Protein AF-A0A4R9PCI2-F1 (afdb_monomer)

Sequence (96 aa):
ATIVDSNVTSLIATVVLFYLGTGPVKGFAITYAIGILTTVFTAFTFTRLLVSIWLRRARPKELPRAPVTFIPPGTKIPFMGIRRWTFALSSLLSIL

Secondary structure (DSSP, 8-state):
-HHHHHHHHHHHHHHHHHHH--THHHHHHHHHHHHHHHHHHHHHHHHHHHHHHHHHHH--SS----S--SS-TT----TTTSHHHHHHHHHHHHH-

Nearest PDB structures (foldseek):
  6dkm-assembly1_B  TM=6.055E-01  e=5.762E+00  synthetic construct

Structure (mmCIF, N/CA/C/O backbone):
data_AF-A0A4R9PCI2-F1
#
_entry.id   AF-A0A4R9PCI2-F1
#
loop_
_atom_site.group_PDB
_atom_site.id
_atom_site.type_symbol
_atom_site.label_atom_id
_atom_site.label_alt_id
_atom_site.label_comp_id
_atom_site.label_asym_id
_atom_site.label_entity_id
_atom_site.label_seq_id
_atom_site.pdbx_PDB_ins_code
_atom_site.Cartn_x
_atom_site.Cartn_y
_atom_site.Cartn_z
_atom_site.occupancy
_atom_site.B_iso_or_equiv
_atom_site.auth_seq_id
_atom_site.auth_comp_id
_atom_site.auth_asym_id
_atom_site.auth_atom_id
_atom_site.pdbx_PDB_model_num
ATOM 1 N N . ALA A 1 1 ? -11.268 -7.628 3.036 1.00 59.34 1 ALA A N 1
ATOM 2 C CA . ALA A 1 1 ? -10.452 -8.141 1.914 1.00 59.34 1 ALA A CA 1
ATOM 3 C C . ALA A 1 1 ? -9.781 -7.025 1.100 1.00 59.34 1 ALA A C 1
ATOM 5 O O . ALA A 1 1 ? -8.730 -7.275 0.532 1.00 59.34 1 ALA A O 1
ATOM 6 N N . THR A 1 2 ? -10.299 -5.790 1.115 1.00 66.75 2 THR A N 1
ATOM 7 C CA . THR A 1 2 ? -9.794 -4.647 0.326 1.00 66.75 2 THR A CA 1
ATOM 8 C C . THR A 1 2 ? -8.316 -4.309 0.549 1.00 66.75 2 THR A C 1
ATOM 10 O O . THR A 1 2 ? -7.609 -4.020 -0.402 1.00 66.75 2 THR A O 1
ATOM 13 N N . ILE A 1 3 ? -7.813 -4.409 1.785 1.00 72.62 3 ILE A N 1
ATOM 14 C CA . ILE A 1 3 ? -6.406 -4.087 2.100 1.00 72.62 3 ILE A CA 1
ATOM 15 C C . ILE A 1 3 ? -5.440 -5.032 1.372 1.00 72.62 3 ILE A C 1
ATOM 17 O O . ILE A 1 3 ? -4.392 -4.606 0.901 1.00 72.62 3 ILE A O 1
ATOM 21 N N . VAL A 1 4 ? -5.779 -6.318 1.269 1.00 74.69 4 VAL A N 1
ATOM 22 C CA . VAL A 1 4 ? -4.925 -7.299 0.582 1.00 74.69 4 VAL A CA 1
ATOM 23 C C . VAL A 1 4 ? -4.971 -7.063 -0.921 1.00 74.69 4 VAL A C 1
ATOM 25 O O . VAL A 1 4 ? -3.927 -6.985 -1.553 1.00 74.69 4 VAL A O 1
ATOM 28 N N . ASP A 1 5 ? -6.169 -6.870 -1.465 1.00 73.94 5 ASP A N 1
ATOM 29 C CA . ASP A 1 5 ? -6.406 -6.625 -2.888 1.00 73.94 5 ASP A CA 1
ATOM 30 C C . ASP A 1 5 ? -5.671 -5.371 -3.411 1.00 73.94 5 ASP A C 1
ATOM 32 O O . ASP A 1 5 ? -4.972 -5.421 -4.427 1.00 73.94 5 ASP A O 1
ATOM 36 N N . SER A 1 6 ? -5.705 -4.271 -2.646 1.00 80.38 6 SER A N 1
ATOM 37 C CA . SER A 1 6 ? -4.970 -3.043 -2.977 1.00 80.38 6 SER A CA 1
ATOM 38 C C . SER A 1 6 ? -3.449 -3.235 -2.967 1.00 80.38 6 SER A C 1
ATOM 40 O O . SER A 1 6 ? -2.764 -2.718 -3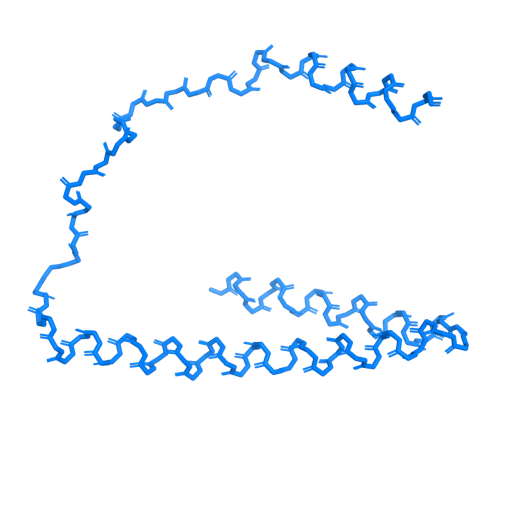.844 1.00 80.38 6 SER A O 1
ATOM 42 N N . ASN A 1 7 ? -2.906 -4.005 -2.018 1.00 85.56 7 ASN A N 1
ATOM 43 C CA . ASN A 1 7 ? -1.467 -4.287 -1.966 1.00 85.56 7 ASN A CA 1
ATOM 44 C C . ASN A 1 7 ? -1.017 -5.260 -3.072 1.00 85.56 7 ASN A C 1
ATOM 46 O O . ASN A 1 7 ? 0.085 -5.117 -3.598 1.00 85.56 7 ASN A O 1
ATOM 50 N N . VAL A 1 8 ? -1.864 -6.223 -3.453 1.00 84.31 8 VAL A N 1
ATOM 51 C CA . VAL A 1 8 ? -1.586 -7.184 -4.534 1.00 84.31 8 VAL A CA 1
ATOM 52 C C . VAL A 1 8 ? -1.519 -6.483 -5.890 1.00 84.31 8 VAL A C 1
ATOM 54 O O . VAL A 1 8 ? -0.579 -6.724 -6.643 1.00 84.31 8 VAL A O 1
ATOM 57 N N . THR A 1 9 ? -2.448 -5.567 -6.180 1.00 87.88 9 THR A N 1
ATOM 58 C CA . THR A 1 9 ? -2.423 -4.782 -7.430 1.00 87.88 9 THR A CA 1
ATOM 59 C C . THR A 1 9 ? -1.124 -3.983 -7.562 1.00 87.88 9 THR A C 1
ATOM 61 O O . THR A 1 9 ? -0.485 -3.992 -8.616 1.00 87.88 9 THR A O 1
ATOM 64 N N . SER A 1 10 ? -0.671 -3.360 -6.473 1.00 88.06 10 SER A N 1
ATOM 65 C CA . SER A 1 10 ? 0.608 -2.647 -6.444 1.00 88.06 10 SER A CA 1
ATOM 66 C C . SER A 1 10 ? 1.807 -3.581 -6.642 1.00 88.06 10 SER A C 1
ATOM 68 O O . SER A 1 10 ? 2.767 -3.219 -7.322 1.00 88.06 10 SER A O 1
ATOM 70 N N . LEU A 1 11 ? 1.753 -4.809 -6.115 1.00 87.69 11 LEU A N 1
ATOM 71 C CA . LEU A 1 11 ? 2.788 -5.826 -6.323 1.00 87.69 11 LEU A CA 1
ATOM 72 C C . LEU A 1 11 ? 2.873 -6.224 -7.807 1.00 87.69 11 LEU A C 1
ATOM 74 O O . LEU A 1 11 ? 3.967 -6.272 -8.364 1.00 87.69 11 LEU A O 1
ATOM 78 N N . ILE A 1 12 ? 1.730 -6.395 -8.478 1.00 88.50 12 ILE A N 1
ATOM 79 C CA . ILE A 1 12 ? 1.667 -6.660 -9.925 1.00 88.50 12 ILE A CA 1
ATOM 80 C C . ILE A 1 12 ? 2.307 -5.509 -10.712 1.00 88.50 12 ILE A C 1
ATOM 82 O O . ILE A 1 12 ? 3.181 -5.754 -11.542 1.00 88.50 12 ILE A O 1
ATOM 86 N N . ALA A 1 13 ? 1.947 -4.255 -10.414 1.00 88.19 13 ALA A N 1
ATOM 87 C CA . ALA A 1 13 ? 2.550 -3.086 -11.061 1.00 88.19 13 ALA A CA 1
ATOM 88 C C . ALA A 1 13 ? 4.078 -3.044 -10.874 1.00 88.19 13 ALA A C 1
ATOM 90 O O . ALA A 1 13 ? 4.822 -2.715 -11.795 1.00 88.19 13 ALA A O 1
ATOM 91 N N . THR A 1 14 ? 4.559 -3.448 -9.701 1.00 89.88 14 THR A N 1
ATOM 92 C CA . THR A 1 14 ? 5.991 -3.488 -9.373 1.00 89.88 14 THR A CA 1
ATOM 93 C C . THR A 1 14 ? 6.735 -4.568 -10.139 1.00 89.88 14 THR A C 1
ATOM 95 O O . THR A 1 14 ? 7.836 -4.327 -10.628 1.00 89.88 14 THR A O 1
ATOM 98 N N . VAL A 1 15 ? 6.133 -5.750 -10.282 1.00 89.62 15 VAL A N 1
ATOM 99 C CA . VAL A 1 15 ? 6.683 -6.840 -11.096 1.00 89.62 15 VAL A CA 1
ATOM 100 C C . VAL A 1 15 ? 6.792 -6.395 -12.552 1.00 89.62 15 VAL A C 1
ATOM 102 O O . VAL A 1 15 ? 7.840 -6.565 -13.169 1.00 89.62 15 VAL A O 1
ATOM 105 N N . VAL A 1 16 ? 5.759 -5.737 -13.080 1.00 90.94 16 VAL A N 1
ATOM 106 C CA . VAL A 1 16 ? 5.781 -5.156 -14.430 1.00 90.94 16 VAL A CA 1
ATOM 107 C C . VAL A 1 16 ? 6.911 -4.124 -14.567 1.00 90.94 16 VAL A C 1
ATOM 109 O O . VAL A 1 16 ? 7.698 -4.200 -15.509 1.00 90.94 16 VAL A O 1
ATOM 112 N N . LEU A 1 17 ? 7.067 -3.214 -13.600 1.00 87.94 17 LEU A N 1
ATOM 113 C CA . LEU A 1 17 ? 8.163 -2.235 -13.576 1.00 87.94 17 LEU A CA 1
ATOM 114 C C . LEU A 1 17 ? 9.549 -2.882 -13.453 1.00 87.94 17 LEU A C 1
ATOM 116 O O . LEU A 1 17 ? 10.512 -2.360 -14.006 1.00 87.94 17 LEU A O 1
ATOM 120 N N . PHE A 1 18 ? 9.674 -4.014 -12.763 1.00 87.56 18 PHE A N 1
ATOM 121 C CA . PHE A 1 18 ? 10.932 -4.753 -12.674 1.00 87.56 18 PHE A CA 1
ATOM 122 C C . PHE A 1 18 ? 11.324 -5.384 -14.018 1.00 87.56 18 PHE A C 1
ATOM 124 O O . PHE A 1 18 ? 12.502 -5.365 -14.382 1.00 87.56 18 PHE A O 1
ATOM 131 N N . TYR A 1 19 ? 10.347 -5.907 -14.770 1.00 85.50 19 TYR A N 1
ATOM 132 C CA . TYR A 1 19 ? 10.580 -6.494 -16.091 1.00 85.50 19 TYR A CA 1
ATOM 133 C C . TYR A 1 19 ? 10.868 -5.444 -17.170 1.00 85.50 19 TYR A C 1
ATOM 135 O O . TYR A 1 19 ? 11.801 -5.631 -17.949 1.00 85.50 19 TYR A O 1
ATOM 143 N N . LEU A 1 20 ? 10.106 -4.345 -17.214 1.00 86.25 20 LEU A N 1
ATOM 144 C CA . LEU A 1 20 ? 10.277 -3.292 -18.225 1.00 86.25 20 LEU A CA 1
ATOM 145 C C . LEU A 1 20 ? 11.306 -2.218 -17.838 1.00 86.25 20 LEU A C 1
ATOM 147 O O . LEU A 1 20 ? 11.775 -1.475 -18.698 1.00 86.25 20 LEU A O 1
ATOM 151 N N . GLY A 1 21 ? 11.650 -2.098 -16.557 1.00 82.12 21 GLY A N 1
ATOM 152 C CA . GLY A 1 21 ? 12.541 -1.056 -16.061 1.00 82.12 21 GLY A CA 1
ATOM 153 C C . GLY A 1 21 ? 14.006 -1.300 -16.418 1.00 82.12 21 GLY A C 1
ATOM 154 O O . GLY A 1 21 ? 14.483 -2.432 -16.432 1.00 82.12 21 GLY A O 1
ATOM 155 N N . THR A 1 22 ? 14.765 -0.229 -16.635 1.00 83.25 22 THR A N 1
ATOM 156 C CA . THR A 1 22 ? 16.226 -0.265 -16.809 1.00 83.25 22 THR A CA 1
ATOM 157 C C . THR A 1 22 ? 16.910 0.556 -15.715 1.00 83.25 22 THR A C 1
ATOM 159 O O . THR A 1 22 ? 16.317 1.487 -15.169 1.00 83.25 22 THR A O 1
ATOM 162 N N . GLY A 1 23 ? 18.133 0.159 -15.339 1.00 83.81 23 GLY A N 1
ATOM 163 C CA . GLY A 1 23 ? 19.005 0.845 -14.373 1.00 83.81 23 GLY A CA 1
ATOM 164 C C . GLY A 1 23 ? 18.313 1.288 -13.065 1.00 83.81 23 GLY A C 1
ATOM 165 O O . GLY A 1 23 ? 18.137 0.453 -12.177 1.00 83.81 23 GLY A O 1
ATOM 166 N N . PRO A 1 24 ? 17.908 2.566 -12.917 1.00 84.25 24 PRO A N 1
ATOM 167 C CA . PRO A 1 24 ? 17.273 3.091 -11.700 1.00 84.25 24 PRO A CA 1
ATOM 168 C C . PRO A 1 24 ? 15.899 2.486 -11.370 1.00 84.25 24 PR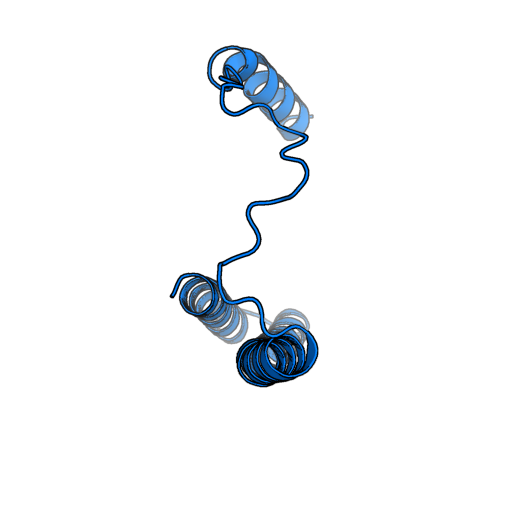O A C 1
ATOM 170 O O . PRO A 1 24 ? 15.574 2.274 -10.200 1.00 84.25 24 PRO A O 1
ATOM 173 N N . VAL A 1 25 ? 15.084 2.179 -12.386 1.00 84.62 25 VAL A N 1
ATOM 174 C CA . VAL A 1 25 ? 13.686 1.742 -12.190 1.00 84.62 25 VAL A CA 1
ATOM 175 C C . VAL A 1 25 ? 13.622 0.350 -11.559 1.00 84.62 25 VAL A C 1
ATOM 177 O O . VAL A 1 25 ? 12.748 0.084 -10.735 1.00 84.62 25 VAL A O 1
ATOM 180 N N . LYS A 1 26 ? 14.599 -0.519 -11.855 1.00 84.69 26 LYS A N 1
ATOM 181 C CA . LYS A 1 26 ? 14.726 -1.826 -11.191 1.00 84.69 26 LYS A CA 1
ATOM 182 C C . LYS A 1 26 ? 15.025 -1.682 -9.697 1.00 84.69 26 LYS A C 1
ATOM 184 O O . LYS A 1 26 ? 14.439 -2.405 -8.898 1.00 84.69 26 LYS A O 1
ATOM 189 N N . GLY A 1 27 ? 15.880 -0.730 -9.309 1.00 87.62 27 GLY A N 1
ATOM 190 C CA . GLY A 1 27 ? 16.180 -0.446 -7.898 1.00 87.62 27 GLY A CA 1
ATOM 191 C C . GLY A 1 27 ? 14.966 0.089 -7.129 1.00 87.62 27 GLY A C 1
ATOM 192 O O . GLY A 1 27 ? 14.696 -0.344 -6.004 1.00 87.62 27 GLY A O 1
ATOM 193 N N . PHE A 1 28 ? 14.181 0.961 -7.769 1.00 90.31 28 PHE A N 1
ATOM 194 C CA . PHE A 1 28 ? 12.898 1.421 -7.234 1.00 90.31 28 PHE A CA 1
ATOM 195 C C . PHE A 1 28 ? 11.916 0.257 -7.043 1.00 90.31 28 PHE A C 1
ATOM 197 O O . PHE A 1 28 ? 11.360 0.094 -5.956 1.00 90.31 28 PHE A O 1
ATOM 204 N N . ALA A 1 29 ? 11.758 -0.594 -8.063 1.00 89.00 29 ALA A N 1
ATOM 205 C CA . ALA A 1 29 ? 10.846 -1.732 -8.017 1.00 89.00 29 ALA A CA 1
ATOM 206 C C . ALA A 1 29 ? 11.196 -2.717 -6.887 1.00 89.00 29 ALA A C 1
ATOM 208 O O . ALA A 1 29 ? 10.312 -3.154 -6.155 1.00 89.00 29 ALA A O 1
ATOM 209 N N . ILE A 1 30 ? 12.482 -3.017 -6.678 1.00 89.06 30 ILE A N 1
ATOM 210 C CA . ILE A 1 30 ? 12.924 -3.904 -5.589 1.00 89.06 30 ILE A CA 1
ATOM 211 C C . ILE A 1 30 ? 12.566 -3.315 -4.218 1.00 89.06 30 ILE A C 1
ATOM 213 O O . ILE A 1 30 ? 11.993 -4.006 -3.375 1.00 89.06 30 ILE A O 1
ATOM 217 N N . THR A 1 31 ? 12.859 -2.031 -4.004 1.00 92.50 31 THR A N 1
ATOM 218 C CA . THR A 1 31 ? 12.569 -1.351 -2.732 1.00 92.50 31 THR A CA 1
ATOM 219 C C . THR A 1 31 ? 11.069 -1.336 -2.448 1.00 92.50 31 THR A C 1
ATOM 221 O O . THR A 1 31 ? 10.631 -1.633 -1.337 1.00 92.50 31 THR A O 1
ATOM 224 N N . TYR A 1 32 ? 10.269 -1.045 -3.471 1.00 90.31 32 TYR A N 1
ATOM 225 C CA . TYR A 1 32 ? 8.821 -0.994 -3.355 1.00 90.31 32 TYR A CA 1
ATOM 226 C C . TYR A 1 32 ? 8.209 -2.384 -3.099 1.00 90.31 32 TYR A C 1
ATOM 228 O O . TYR A 1 32 ? 7.330 -2.519 -2.246 1.00 90.31 32 TYR A O 1
ATOM 236 N N . ALA A 1 33 ? 8.729 -3.440 -3.736 1.00 89.56 33 ALA A N 1
ATOM 237 C CA . ALA A 1 33 ? 8.313 -4.819 -3.474 1.00 89.56 33 ALA A CA 1
ATOM 238 C C . ALA A 1 33 ? 8.571 -5.234 -2.012 1.00 89.56 33 ALA A C 1
ATOM 240 O O . ALA A 1 33 ? 7.679 -5.773 -1.352 1.00 89.56 33 ALA A O 1
ATOM 241 N N . ILE A 1 34 ? 9.758 -4.925 -1.476 1.00 92.00 34 ILE A N 1
ATOM 242 C CA . ILE A 1 34 ? 10.103 -5.176 -0.065 1.00 92.00 34 ILE A CA 1
ATOM 243 C C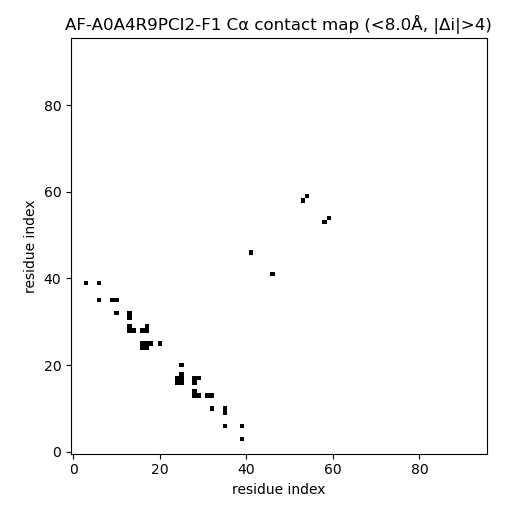 . ILE A 1 34 ? 9.195 -4.361 0.872 1.00 92.00 34 ILE A C 1
ATOM 245 O O . ILE A 1 34 ? 8.726 -4.876 1.893 1.00 92.00 34 ILE A O 1
ATOM 249 N N . GLY A 1 35 ? 8.895 -3.112 0.508 1.00 91.50 35 GLY A N 1
ATOM 250 C CA . GLY A 1 35 ? 7.983 -2.240 1.247 1.00 91.50 35 GLY A CA 1
ATOM 251 C C . GLY A 1 35 ? 6.573 -2.821 1.362 1.00 91.50 35 GLY A C 1
ATOM 252 O O . GLY A 1 35 ? 6.022 -2.873 2.463 1.00 91.50 35 GLY A O 1
ATOM 253 N N . ILE A 1 36 ? 6.007 -3.333 0.264 1.00 90.06 36 ILE A N 1
ATOM 254 C CA . ILE A 1 36 ? 4.680 -3.970 0.274 1.00 90.06 36 ILE A CA 1
ATOM 255 C C . ILE A 1 36 ? 4.681 -5.222 1.147 1.00 90.06 36 ILE A C 1
ATOM 257 O O . ILE A 1 36 ? 3.795 -5.366 1.989 1.00 90.06 36 ILE A O 1
ATOM 261 N N . LEU A 1 37 ? 5.672 -6.106 0.997 1.00 87.69 37 LEU A N 1
ATOM 262 C CA . LEU A 1 37 ? 5.763 -7.325 1.808 1.00 87.69 37 LEU A CA 1
ATOM 263 C C . LEU A 1 37 ? 5.802 -7.000 3.307 1.00 87.69 37 LEU A C 1
ATOM 265 O O . LEU A 1 37 ? 5.041 -7.571 4.093 1.00 87.69 37 LEU A O 1
ATOM 269 N N . THR A 1 38 ? 6.626 -6.023 3.688 1.00 89.62 38 THR A N 1
ATOM 270 C CA . THR A 1 38 ? 6.751 -5.568 5.079 1.00 89.62 38 THR A CA 1
ATOM 271 C C . THR A 1 38 ? 5.453 -4.936 5.581 1.00 89.62 38 THR A C 1
ATOM 273 O O . THR A 1 38 ? 5.038 -5.182 6.714 1.00 89.62 38 THR A O 1
ATOM 276 N N . THR A 1 39 ? 4.769 -4.160 4.738 1.00 88.88 39 THR A N 1
ATOM 277 C CA . THR A 1 39 ? 3.509 -3.491 5.088 1.00 88.88 39 THR A CA 1
ATOM 278 C C . THR A 1 39 ? 2.375 -4.488 5.274 1.00 88.88 39 THR A C 1
ATOM 280 O O . THR A 1 39 ? 1.644 -4.389 6.252 1.00 88.88 39 THR A O 1
ATOM 283 N N . VAL A 1 40 ? 2.238 -5.481 4.390 1.00 86.94 40 VAL A N 1
ATOM 284 C CA . VAL A 1 40 ? 1.208 -6.524 4.506 1.00 86.94 40 VAL A CA 1
ATOM 285 C C . VAL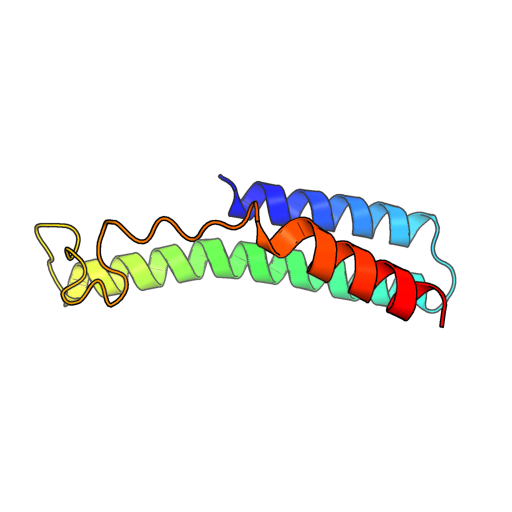 A 1 40 ? 1.443 -7.357 5.762 1.00 86.94 40 VAL A C 1
ATOM 287 O O . VAL A 1 40 ? 0.513 -7.562 6.543 1.00 86.94 40 VAL A O 1
ATOM 290 N N . PHE A 1 41 ? 2.688 -7.770 6.011 1.00 86.38 41 PHE A N 1
ATOM 291 C CA . PHE A 1 41 ? 3.050 -8.476 7.238 1.00 86.38 41 PHE A CA 1
ATOM 292 C C . PHE A 1 41 ? 2.731 -7.649 8.491 1.00 86.38 41 PHE A C 1
ATOM 294 O O . PHE A 1 41 ? 2.093 -8.148 9.423 1.00 86.38 41 PHE A O 1
ATOM 301 N N . THR A 1 42 ? 3.119 -6.371 8.490 1.00 87.44 42 THR A N 1
ATOM 302 C CA . THR A 1 42 ? 2.836 -5.444 9.588 1.00 87.44 42 THR A CA 1
ATOM 303 C C . THR A 1 42 ? 1.335 -5.268 9.761 1.00 87.44 42 THR A C 1
ATOM 305 O O . THR A 1 42 ? 0.848 -5.449 10.863 1.00 87.44 42 THR A O 1
ATOM 308 N N . ALA A 1 43 ? 0.561 -5.019 8.708 1.00 87.25 43 ALA A N 1
ATOM 309 C CA . ALA A 1 43 ? -0.887 -4.866 8.793 1.00 87.25 43 ALA A CA 1
ATOM 310 C C . ALA A 1 43 ? -1.556 -6.104 9.407 1.00 87.25 43 ALA A C 1
ATOM 312 O O . ALA A 1 43 ? -2.337 -5.979 10.342 1.00 87.25 43 ALA A O 1
ATOM 313 N N . PHE A 1 44 ? -1.216 -7.319 8.974 1.00 85.19 44 PHE A N 1
ATOM 314 C CA . PHE A 1 44 ? -1.821 -8.520 9.553 1.00 85.19 44 PHE A CA 1
ATOM 315 C C . PHE A 1 44 ? -1.425 -8.751 11.014 1.00 85.19 44 PHE A C 1
ATOM 317 O O . PHE A 1 44 ? -2.297 -8.996 11.854 1.00 85.19 44 PHE A O 1
ATOM 324 N N . THR A 1 45 ? -0.133 -8.674 11.328 1.00 86.56 45 THR A N 1
ATOM 325 C CA . THR A 1 45 ? 0.384 -8.964 12.672 1.00 86.56 45 THR A CA 1
ATOM 326 C C . THR A 1 45 ? 0.041 -7.844 13.649 1.00 86.56 45 THR A C 1
ATOM 328 O O . THR A 1 45 ? -0.502 -8.100 14.722 1.00 86.56 45 THR A O 1
ATOM 331 N N . PHE A 1 46 ? 0.285 -6.593 13.261 1.00 86.25 46 PHE A N 1
ATOM 332 C CA . PHE A 1 46 ? 0.033 -5.407 14.070 1.00 86.25 46 PHE A CA 1
ATOM 333 C C . PHE A 1 46 ? -1.459 -5.163 14.268 1.00 86.25 46 PHE A C 1
ATOM 335 O O . PHE A 1 46 ? -1.860 -4.888 15.392 1.00 86.25 46 PHE A O 1
ATOM 342 N N . THR A 1 47 ? -2.314 -5.324 13.248 1.00 84.56 47 THR A N 1
ATOM 343 C CA . THR A 1 47 ? -3.765 -5.201 13.458 1.00 84.56 47 THR A CA 1
ATOM 344 C C . THR A 1 47 ? -4.273 -6.290 14.394 1.00 84.56 47 THR A C 1
ATOM 346 O O . THR A 1 47 ? -5.026 -5.976 15.309 1.00 84.56 47 THR A O 1
ATOM 349 N N . ARG A 1 48 ? -3.839 -7.553 14.253 1.00 83.25 48 ARG A N 1
ATOM 350 C CA . ARG A 1 48 ? -4.232 -8.617 15.197 1.00 83.25 48 ARG A CA 1
ATOM 351 C C . ARG A 1 48 ? -3.744 -8.327 16.613 1.00 83.25 48 ARG A C 1
ATOM 353 O O . ARG A 1 48 ? -4.518 -8.474 17.556 1.00 83.25 48 ARG A O 1
ATOM 360 N N . LEU A 1 49 ? -2.500 -7.876 16.762 1.00 86.62 49 LEU A N 1
ATOM 361 C CA . LEU A 1 49 ? -1.921 -7.510 18.049 1.00 86.62 49 LEU A CA 1
ATOM 362 C C . LEU A 1 49 ? -2.679 -6.339 18.680 1.00 86.62 49 LEU A C 1
ATOM 364 O O . LEU A 1 49 ? -3.177 -6.473 19.793 1.00 86.62 49 LEU A O 1
ATOM 368 N N . LEU A 1 50 ? -2.836 -5.232 17.958 1.00 84.81 50 LEU A N 1
ATOM 369 C CA . LEU A 1 50 ? -3.498 -4.020 18.429 1.00 84.81 50 LEU A CA 1
ATOM 370 C C . LEU A 1 50 ? -4.966 -4.287 18.760 1.00 84.81 50 LEU A C 1
ATOM 372 O O . LEU A 1 50 ? -5.407 -3.910 19.839 1.00 84.81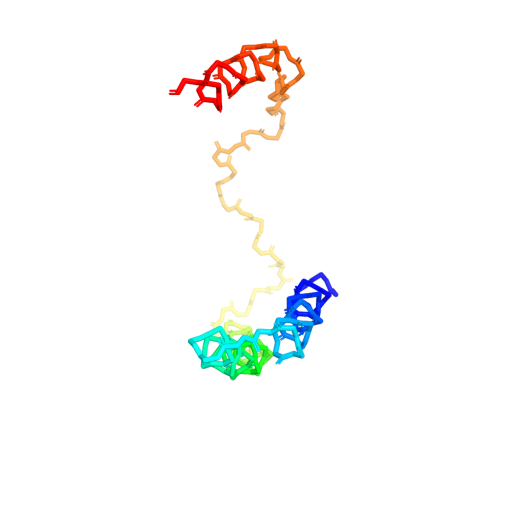 50 LEU A O 1
ATOM 376 N N . VAL A 1 51 ? -5.697 -5.017 17.910 1.00 82.69 51 VAL A N 1
ATOM 377 C CA . VAL A 1 51 ? -7.078 -5.435 18.195 1.00 82.69 51 VAL A CA 1
ATOM 378 C C . VAL A 1 51 ? -7.126 -6.344 19.422 1.00 82.69 51 VAL A C 1
ATOM 380 O O . VAL A 1 51 ? -7.988 -6.153 20.272 1.00 82.69 51 VAL A O 1
ATOM 383 N N . SER A 1 52 ? -6.202 -7.298 19.575 1.00 80.81 52 SER A N 1
ATOM 384 C CA . SER A 1 52 ? -6.187 -8.195 20.739 1.00 80.81 52 SER A CA 1
ATOM 385 C C . SER A 1 52 ? -5.841 -7.479 22.051 1.00 80.81 52 SER A C 1
ATOM 387 O O . SER A 1 52 ? -6.473 -7.750 23.072 1.00 80.81 52 SER A O 1
ATOM 389 N N . ILE A 1 53 ? -4.891 -6.538 22.032 1.00 81.38 53 ILE A N 1
ATOM 390 C CA . ILE A 1 53 ? -4.518 -5.699 23.179 1.00 81.38 53 ILE A CA 1
ATOM 391 C C . ILE A 1 53 ? -5.674 -4.764 23.524 1.00 81.38 53 ILE A C 1
ATOM 393 O O . ILE A 1 53 ? -6.059 -4.666 24.688 1.00 81.38 53 ILE A O 1
ATOM 397 N N . TRP A 1 54 ? -6.261 -4.116 22.518 1.00 75.38 54 TRP A N 1
ATOM 398 C CA . TRP A 1 54 ? -7.406 -3.232 22.685 1.00 75.38 54 TRP A CA 1
ATOM 399 C C . TRP A 1 54 ? -8.611 -3.985 23.260 1.00 75.38 54 TRP A C 1
ATOM 401 O O . TRP A 1 54 ? -9.193 -3.543 24.248 1.00 75.38 54 TRP A O 1
ATOM 411 N N . LEU A 1 55 ? -8.917 -5.179 22.745 1.00 73.44 55 LEU A N 1
ATOM 412 C CA . LEU A 1 55 ? -10.005 -6.023 23.242 1.00 73.44 55 LEU A CA 1
ATOM 413 C C . LEU A 1 55 ? -9.756 -6.505 24.682 1.00 73.44 55 LEU A C 1
ATOM 415 O O . LEU A 1 55 ? -10.681 -6.521 25.498 1.00 73.44 55 LEU A O 1
ATOM 419 N N . ARG A 1 56 ? -8.511 -6.873 25.018 1.00 70.38 56 ARG A N 1
ATOM 420 C CA . ARG A 1 56 ? -8.120 -7.287 26.378 1.00 70.38 56 ARG A CA 1
ATOM 421 C C . ARG A 1 56 ? -8.150 -6.131 27.376 1.00 70.38 56 ARG A C 1
ATOM 423 O O . ARG A 1 56 ? -8.497 -6.365 28.529 1.00 70.38 56 ARG A O 1
ATOM 430 N N . ARG A 1 57 ? -7.809 -4.910 26.950 1.00 68.44 57 ARG A N 1
ATOM 431 C CA . ARG A 1 57 ? -7.720 -3.731 27.825 1.00 68.44 57 ARG A CA 1
ATOM 432 C C . ARG A 1 57 ? -9.046 -2.989 27.992 1.00 68.44 57 ARG A C 1
ATOM 434 O O . ARG A 1 57 ? -9.299 -2.488 29.078 1.00 68.44 57 ARG A O 1
ATOM 441 N N . ALA A 1 58 ? -9.882 -2.924 26.956 1.00 65.50 58 ALA A N 1
ATOM 442 C CA . ALA A 1 58 ? -11.091 -2.100 26.964 1.00 65.50 58 ALA A CA 1
ATOM 443 C C . ALA A 1 58 ? -12.401 -2.880 27.186 1.00 65.50 58 ALA A C 1
ATOM 445 O O . ALA A 1 58 ? -13.413 -2.236 27.439 1.00 65.50 58 ALA A O 1
ATOM 446 N N . ARG A 1 59 ? -12.413 -4.228 27.084 1.00 55.38 59 ARG A N 1
ATOM 447 C CA . ARG A 1 59 ? -13.622 -5.088 27.200 1.00 55.38 59 ARG A CA 1
ATOM 448 C C . ARG A 1 59 ? -14.922 -4.418 26.677 1.00 55.38 59 ARG A C 1
ATOM 450 O O . ARG A 1 59 ? -15.928 -4.416 27.390 1.00 55.38 59 ARG A O 1
ATOM 457 N N . PRO A 1 60 ? -14.957 -3.856 25.453 1.00 53.16 60 PRO A N 1
ATOM 458 C CA . PRO A 1 60 ? -16.174 -3.238 24.958 1.00 53.16 60 PRO A CA 1
ATOM 459 C C . PRO A 1 60 ? -17.120 -4.358 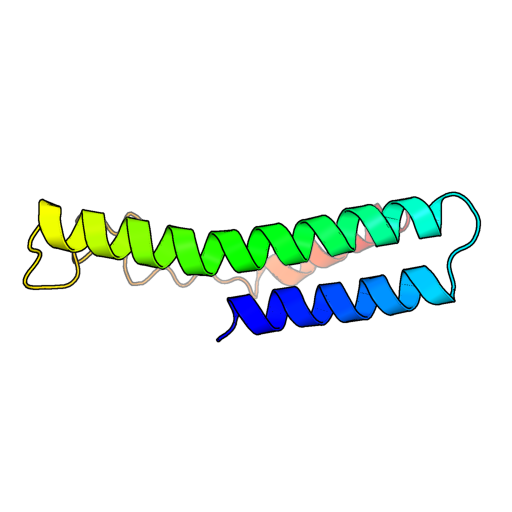24.512 1.00 53.16 60 PRO A C 1
ATOM 461 O O . PRO A 1 60 ? -16.845 -5.077 23.554 1.00 53.16 60 PRO A O 1
ATOM 464 N N . LYS A 1 61 ? -18.213 -4.550 25.259 1.00 54.09 61 LYS A N 1
ATOM 465 C CA . LYS A 1 61 ? -19.272 -5.530 24.951 1.00 54.09 61 LYS A CA 1
ATOM 466 C C . LYS A 1 61 ? -20.120 -5.122 23.738 1.00 54.09 61 LYS A C 1
ATOM 468 O O . LYS A 1 61 ? -20.898 -5.926 23.243 1.00 54.09 61 LYS A O 1
ATOM 473 N N . GLU A 1 62 ? -19.912 -3.908 23.237 1.00 58.62 62 GLU A N 1
ATOM 474 C CA . GLU A 1 62 ? -20.512 -3.362 22.028 1.00 58.62 62 GLU A CA 1
ATOM 475 C C . GLU A 1 62 ? -19.438 -2.567 21.277 1.00 58.62 62 GLU A C 1
ATOM 477 O O . GLU A 1 62 ? -18.612 -1.900 21.905 1.00 58.62 62 GLU A O 1
ATOM 482 N N . LEU A 1 63 ? -19.427 -2.647 19.940 1.00 59.06 63 LEU A N 1
ATOM 483 C CA . LEU A 1 63 ? -18.614 -1.760 19.103 1.00 59.06 63 LEU A CA 1
ATOM 484 C C . LEU A 1 63 ? -18.853 -0.323 19.584 1.00 59.06 63 LEU A C 1
ATOM 486 O O . LEU A 1 63 ? -20.024 0.051 19.690 1.00 59.06 63 LEU A O 1
ATOM 490 N N . PRO A 1 64 ? -17.811 0.474 19.896 1.00 57.81 64 PRO A N 1
ATOM 491 C CA . PRO A 1 64 ? -18.008 1.853 20.301 1.00 57.81 64 PRO A CA 1
ATOM 492 C C . PRO A 1 64 ? -18.782 2.548 19.185 1.00 57.81 64 PRO A C 1
ATOM 494 O O . PRO A 1 64 ? -18.233 2.844 18.123 1.00 57.81 64 PRO A O 1
ATOM 497 N N . ARG A 1 65 ? -20.082 2.776 19.414 1.00 56.28 65 ARG A N 1
ATOM 498 C CA . ARG A 1 65 ? -20.831 3.791 18.685 1.00 56.28 65 ARG A CA 1
ATOM 499 C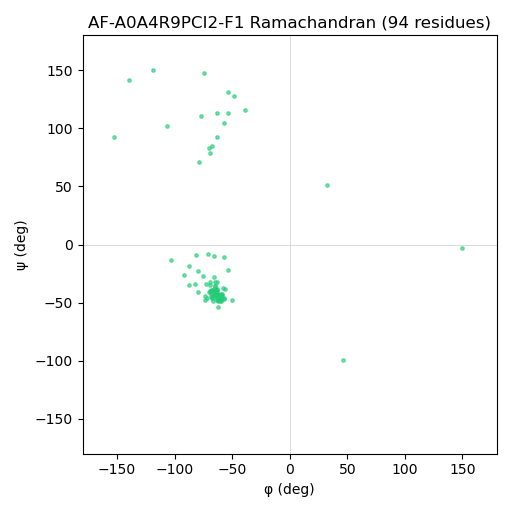 C . ARG A 1 65 ? -20.000 5.042 18.879 1.00 56.28 65 ARG A C 1
ATOM 501 O O . ARG A 1 65 ? -19.794 5.451 20.020 1.00 56.28 65 ARG A O 1
ATOM 508 N N . ALA A 1 66 ? -19.420 5.528 17.785 1.00 58.78 66 ALA A N 1
ATOM 509 C CA . ALA A 1 66 ? -18.596 6.722 17.767 1.00 58.78 66 ALA A CA 1
ATOM 510 C C . ALA A 1 66 ? -19.234 7.759 18.709 1.00 58.78 66 ALA A C 1
ATOM 512 O O . ALA A 1 66 ? -20.372 8.152 18.450 1.00 58.78 66 ALA A O 1
ATOM 513 N N . PRO A 1 67 ? -18.579 8.169 19.815 1.00 56.97 67 PRO A N 1
ATOM 514 C CA . PRO A 1 67 ? -19.224 9.066 20.772 1.00 56.97 67 PRO A CA 1
ATOM 515 C C . PRO A 1 67 ? -19.505 10.447 20.178 1.00 56.97 67 PRO A C 1
ATOM 517 O O . PRO A 1 67 ? -20.203 11.248 20.785 1.00 56.97 67 PRO A O 1
ATOM 520 N N . VAL A 1 68 ? -18.968 10.742 18.993 1.00 60.56 68 VAL A N 1
ATOM 521 C CA . VAL A 1 68 ? -19.209 11.996 18.295 1.00 60.56 68 VAL A CA 1
ATOM 522 C C . VAL A 1 68 ? -19.060 11.759 16.797 1.00 60.56 68 VAL A C 1
ATOM 524 O O . VAL A 1 68 ? -17.970 11.830 16.228 1.00 60.56 68 VAL A O 1
ATOM 527 N N . THR A 1 69 ? -20.166 11.453 16.126 1.00 60.66 69 THR A N 1
ATOM 528 C CA . THR A 1 69 ? -20.269 11.645 14.680 1.00 60.66 69 THR A CA 1
ATOM 529 C C . THR A 1 69 ? -20.250 13.161 14.444 1.00 60.66 69 THR A C 1
ATOM 531 O O . THR A 1 69 ? -21.294 13.796 14.357 1.00 60.66 69 THR A O 1
ATOM 534 N N . PHE A 1 70 ? -19.059 13.772 14.366 1.00 61.50 70 PHE A N 1
ATOM 535 C CA . PHE A 1 70 ? -18.879 15.174 13.931 1.00 61.50 70 PHE A CA 1
ATOM 536 C C . PHE A 1 70 ? -19.459 15.433 12.527 1.00 61.50 70 PHE A C 1
ATOM 538 O O . PHE A 1 70 ? -19.581 16.572 12.089 1.00 61.50 70 PHE A O 1
ATOM 545 N N . ILE A 1 71 ? -19.827 14.363 11.824 1.00 62.09 71 ILE A N 1
ATOM 546 C CA . ILE A 1 71 ? -20.537 14.365 10.556 1.00 62.09 71 ILE A CA 1
ATOM 547 C C . ILE A 1 71 ? -21.974 13.920 10.866 1.00 62.09 71 ILE A C 1
ATOM 549 O O . ILE A 1 71 ? -22.191 12.727 11.094 1.00 62.09 71 ILE A O 1
ATOM 553 N N . PRO A 1 72 ? -22.959 14.832 10.943 1.00 68.25 72 PRO A N 1
ATOM 554 C CA . PRO A 1 72 ? -24.340 14.448 11.200 1.00 68.25 72 PRO A CA 1
ATOM 555 C C . PRO A 1 72 ? -24.788 13.386 10.175 1.00 68.25 72 PRO A C 1
ATOM 557 O O . PRO A 1 72 ? -24.551 13.565 8.975 1.00 68.25 72 PRO A O 1
ATOM 560 N N . PRO A 1 73 ? -25.405 12.268 10.607 1.00 58.75 73 PRO A N 1
ATOM 561 C CA . PRO A 1 73 ? -25.935 11.251 9.703 1.00 58.75 73 PRO A CA 1
ATOM 562 C C . PRO A 1 73 ? -27.050 11.879 8.858 1.00 58.75 73 PRO A C 1
ATOM 564 O O . PRO A 1 73 ? -28.194 11.994 9.284 1.00 58.75 73 PRO A O 1
ATOM 567 N N . GLY A 1 74 ? -26.672 12.382 7.682 1.00 61.88 74 GLY A N 1
ATOM 568 C CA . GLY A 1 74 ? -27.512 13.268 6.877 1.00 61.88 74 GLY A CA 1
ATOM 569 C C . GLY A 1 74 ? -26.758 14.286 6.015 1.00 61.88 74 GLY A C 1
ATOM 570 O O . GLY A 1 74 ? -27.404 14.989 5.240 1.00 61.88 74 GLY A O 1
ATOM 571 N N . THR A 1 75 ? -25.422 14.371 6.074 1.00 57.44 75 THR A N 1
ATOM 572 C CA . THR A 1 75 ? -24.647 15.223 5.156 1.00 57.44 75 THR A CA 1
ATOM 573 C C . THR A 1 75 ? -24.672 14.651 3.734 1.00 57.44 75 THR A C 1
ATOM 575 O O . THR A 1 75 ? -23.758 13.957 3.292 1.00 57.44 75 THR A O 1
ATOM 578 N N . LYS A 1 76 ? -25.737 14.947 2.984 1.00 60.66 76 LYS A N 1
ATOM 579 C CA . LYS A 1 76 ? -25.775 14.784 1.529 1.00 60.66 76 LYS A CA 1
ATOM 580 C C . LYS A 1 76 ? -24.842 15.825 0.923 1.00 60.66 76 LYS A C 1
ATOM 582 O O . LYS A 1 76 ? -25.303 16.871 0.487 1.00 60.66 76 LYS A O 1
ATOM 587 N N . ILE A 1 77 ? -23.533 15.571 0.945 1.00 66.19 77 ILE A N 1
ATOM 588 C CA . ILE A 1 77 ? -22.574 16.387 0.199 1.00 66.19 77 ILE A CA 1
ATOM 589 C C . ILE A 1 77 ? -22.936 16.209 -1.281 1.00 66.19 77 ILE A C 1
ATOM 591 O O . ILE A 1 77 ? -22.825 15.092 -1.799 1.00 66.19 77 ILE A O 1
ATOM 595 N N . PRO A 1 78 ? -23.409 17.254 -1.982 1.00 68.31 78 PRO A N 1
ATOM 596 C CA . PRO A 1 78 ? -23.775 17.146 -3.383 1.00 68.31 78 PRO A CA 1
ATOM 597 C C . PRO A 1 78 ? -22.500 17.182 -4.237 1.00 68.31 78 PRO A C 1
ATOM 599 O O . PRO A 1 78 ? -22.238 18.143 -4.959 1.00 68.31 78 PRO A O 1
ATOM 602 N N . PHE A 1 79 ? -21.706 16.105 -4.178 1.00 63.75 79 PHE A N 1
ATOM 603 C CA . PHE A 1 79 ? -20.486 15.910 -4.974 1.00 63.75 79 PHE A CA 1
ATOM 604 C C . PHE A 1 79 ? -20.734 1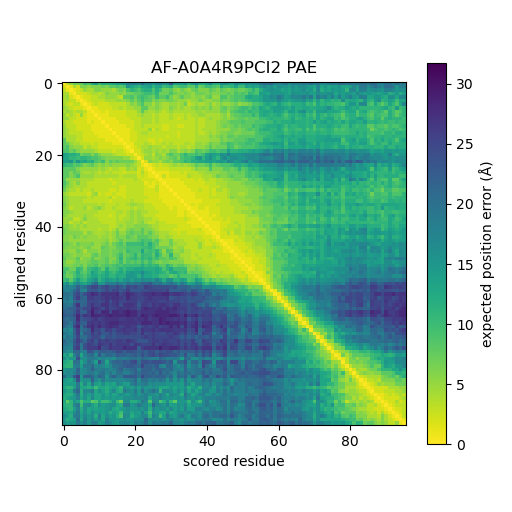6.073 -6.486 1.00 63.75 79 PHE A C 1
ATOM 606 O O . PHE A 1 79 ? -19.817 16.383 -7.243 1.00 63.75 79 PHE A O 1
ATOM 613 N N . MET A 1 80 ? -21.986 15.908 -6.929 1.00 64.44 80 MET A N 1
ATOM 614 C CA . MET A 1 80 ? -22.374 15.987 -8.336 1.00 64.44 80 MET A CA 1
ATOM 615 C C . MET A 1 80 ? -22.434 17.424 -8.892 1.00 64.44 80 MET A C 1
ATOM 617 O O . MET A 1 80 ? -22.232 17.609 -10.089 1.00 64.44 80 MET A O 1
ATOM 621 N N . GLY A 1 81 ? -22.691 18.442 -8.058 1.00 66.19 81 GLY A N 1
ATOM 622 C CA . GLY A 1 81 ? -22.879 19.831 -8.511 1.00 66.19 81 GLY A CA 1
ATOM 623 C C . GLY A 1 81 ? -21.570 20.591 -8.742 1.00 66.19 81 GLY A C 1
ATOM 624 O O . GLY A 1 81 ? -21.455 21.382 -9.675 1.00 66.19 81 GLY A O 1
ATOM 625 N N . ILE A 1 82 ? -20.547 20.293 -7.937 1.00 69.19 82 ILE A N 1
ATOM 626 C CA . ILE A 1 82 ? -19.226 20.934 -8.030 1.00 69.19 82 ILE A CA 1
ATOM 627 C C . ILE A 1 82 ? -18.345 20.320 -9.134 1.00 69.19 82 ILE A C 1
ATOM 629 O O . ILE A 1 82 ? -17.300 20.868 -9.486 1.00 69.19 82 ILE A O 1
ATOM 633 N N . ARG A 1 83 ? -18.797 19.198 -9.716 1.00 65.12 83 ARG A N 1
ATOM 634 C CA . ARG A 1 83 ? -18.080 18.387 -10.702 1.00 65.12 83 ARG A CA 1
ATOM 635 C C . ARG A 1 83 ? -17.514 19.221 -11.856 1.00 65.12 83 ARG A C 1
ATOM 637 O O . ARG A 1 83 ? -16.355 19.070 -12.221 1.00 65.12 83 ARG A O 1
ATOM 644 N N . ARG A 1 84 ? -18.314 20.113 -12.444 1.00 65.19 84 ARG A N 1
ATOM 645 C CA . ARG A 1 84 ? -17.899 20.854 -13.648 1.00 65.19 84 ARG A CA 1
ATOM 646 C C . ARG A 1 84 ? -16.712 21.788 -13.387 1.00 65.19 84 ARG A C 1
ATOM 648 O O . ARG A 1 84 ? -15.883 21.943 -14.273 1.00 65.19 84 ARG A O 1
ATOM 655 N N . TRP A 1 85 ? -16.603 22.348 -12.183 1.00 72.00 85 TRP A N 1
ATOM 656 C CA . TRP A 1 85 ? -15.516 23.256 -11.819 1.00 72.00 85 TRP A CA 1
ATOM 657 C C . TRP A 1 85 ? -14.233 22.516 -11.463 1.00 72.00 85 TRP A C 1
ATOM 659 O O . TRP A 1 85 ? -13.175 22.926 -11.920 1.00 72.00 85 TRP A O 1
ATOM 669 N N . THR A 1 86 ? -14.311 21.403 -10.727 1.00 77.88 86 THR A N 1
ATOM 670 C CA . THR A 1 86 ? -13.116 20.600 -10.420 1.00 77.88 86 THR A CA 1
ATOM 671 C C . THR A 1 86 ? -12.520 19.989 -11.685 1.00 77.88 86 THR A C 1
ATOM 673 O O . THR A 1 86 ? -11.315 20.077 -11.884 1.00 77.88 86 THR A O 1
ATOM 676 N N . PHE A 1 87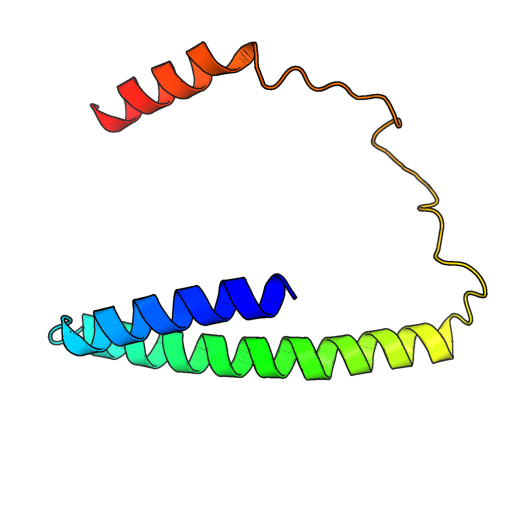 ? -13.354 19.466 -12.591 1.00 75.00 87 PHE A N 1
ATOM 677 C CA . PHE A 1 87 ? -12.873 18.934 -13.867 1.00 75.00 87 PHE A CA 1
ATOM 678 C C . PHE A 1 87 ? -12.362 20.027 -14.819 1.00 75.00 87 PHE A C 1
ATOM 680 O O . PHE A 1 87 ? -11.324 19.821 -15.439 1.00 75.00 87 PHE A O 1
ATOM 687 N N . ALA A 1 88 ? -13.026 21.189 -14.915 1.00 80.19 88 ALA A N 1
ATOM 688 C CA . ALA A 1 88 ? -12.552 22.291 -15.762 1.00 80.19 88 ALA A CA 1
ATOM 689 C C . ALA A 1 88 ? -11.234 22.890 -15.244 1.00 80.19 88 ALA A C 1
ATOM 691 O O . ALA A 1 88 ? -10.304 23.102 -16.022 1.00 80.19 88 ALA A O 1
ATOM 692 N N . LEU A 1 89 ? -11.125 23.094 -13.929 1.00 84.81 89 LEU A N 1
ATOM 693 C CA . LEU A 1 89 ? -9.909 23.578 -13.283 1.00 84.81 89 LEU A CA 1
ATOM 694 C C . LEU A 1 89 ? -8.754 22.582 -13.459 1.00 84.81 89 LEU A C 1
ATOM 696 O O . LEU A 1 89 ? -7.671 23.000 -13.852 1.00 84.81 89 LEU A O 1
ATOM 700 N N . SER A 1 90 ? -8.984 21.275 -13.258 1.00 83.50 90 SER A N 1
ATOM 701 C CA . SER A 1 90 ? -7.975 20.241 -13.534 1.00 83.50 90 SER A CA 1
ATOM 702 C C . SER A 1 90 ? -7.595 20.176 -15.013 1.00 83.50 90 SER A C 1
ATOM 704 O O . SER A 1 90 ? -6.420 20.011 -15.310 1.00 83.50 90 SER A O 1
ATOM 706 N N . SER A 1 91 ? -8.543 20.342 -15.945 1.00 82.69 91 SER A N 1
ATOM 707 C CA . SER A 1 91 ? -8.220 20.358 -17.379 1.00 82.69 91 SER A CA 1
ATOM 708 C C . SER A 1 91 ? -7.367 21.562 -17.773 1.00 82.69 91 SER A C 1
ATOM 710 O O . SER A 1 91 ? -6.435 21.403 -18.549 1.00 82.69 91 SER A O 1
ATOM 712 N N . LEU A 1 92 ? -7.627 22.738 -17.195 1.00 86.69 92 LEU A N 1
ATOM 713 C CA . LEU A 1 92 ? -6.808 23.928 -17.418 1.00 86.69 92 LEU A CA 1
ATOM 714 C C . LEU A 1 92 ? -5.414 23.767 -16.809 1.00 86.69 92 LEU A C 1
ATOM 716 O O . LEU A 1 92 ? -4.433 24.031 -17.489 1.00 86.69 92 LEU A O 1
ATOM 720 N N . LEU A 1 93 ? -5.324 23.276 -15.570 1.00 83.25 93 LEU A N 1
ATOM 721 C CA . LEU A 1 93 ? -4.051 23.022 -14.885 1.00 83.25 93 LEU A CA 1
ATOM 722 C C . LEU A 1 93 ? -3.212 21.911 -15.522 1.00 83.25 93 LEU A C 1
ATOM 724 O O . LEU A 1 93 ? -2.003 21.930 -15.364 1.00 83.25 93 LEU A O 1
ATOM 728 N N . SER A 1 94 ? -3.822 20.930 -16.191 1.00 84.06 94 SER A N 1
ATOM 729 C CA . SER A 1 94 ? -3.068 19.887 -16.904 1.00 84.06 94 SER A CA 1
ATOM 730 C C . SER A 1 94 ? -2.546 20.340 -18.266 1.00 84.06 94 SER A C 1
ATOM 732 O O . SER A 1 94 ? -1.644 19.697 -18.795 1.00 84.06 94 SER A O 1
ATOM 734 N N . ILE A 1 95 ? -3.158 21.364 -18.865 1.00 84.38 95 ILE A N 1
ATOM 735 C CA . ILE A 1 95 ? -2.778 21.893 -20.184 1.00 84.38 95 ILE A CA 1
ATOM 736 C C . ILE A 1 95 ? -1.753 23.030 -20.052 1.00 84.38 95 ILE A C 1
ATOM 738 O O . ILE A 1 95 ? -0.994 23.267 -20.991 1.00 84.38 95 ILE A O 1
ATOM 742 N N . LEU A 1 96 ? -1.755 23.728 -18.914 1.00 79.69 96 LEU A N 1
ATOM 743 C CA . LEU A 1 96 ? -0.864 24.842 -18.588 1.00 79.69 96 LEU A CA 1
ATOM 744 C C . LEU A 1 96 ? 0.459 24.348 -17.992 1.00 79.69 96 LEU A C 1
ATOM 746 O O . LEU A 1 96 ? 1.502 24.924 -18.369 1.00 79.69 96 LEU A O 1
#

pLDDT: mean 77.44, std 11.73, range [53.16, 92.5]

Mean predicted aligned error: 12.28 Å

Solvent-accessible surface area (backbone atoms only — not comparable to full-atom values): 5723 Å² total; per-residue (Å²): 113,66,73,58,54,58,53,49,54,53,45,52,54,30,53,52,38,41,72,74,36,61,80,69,42,32,57,52,24,53,54,50,49,54,48,50,55,53,47,54,52,43,51,57,52,48,50,52,48,52,52,50,50,46,50,71,73,63,64,66,93,54,81,79,70,68,94,68,64,89,61,60,96,76,76,77,71,66,70,77,75,56,42,67,56,58,53,50,51,50,54,51,64,73,74,105

Radius of gyration: 21.37 Å; Cα contacts (8 Å, |Δi|>4): 23; chains: 1; bounding box: 46×34×48 Å

Foldseek 3Di:
DVVVVVLVVVLVVLVVQCVPPDDVSVVVSVVVNVVSVVVVVCCVVVVVVVVVVCCVPPVDPDDPPPPDPVPPPDPPPVPVPCVVVVVVVVVVVVVD